Protein AF-A0A529I259-F1 (afdb_monomer_lite)

Foldseek 3Di:
DDDDDPQWDKDWDWDQDPVGIDIDIDIDGDDDWDWDDDPRD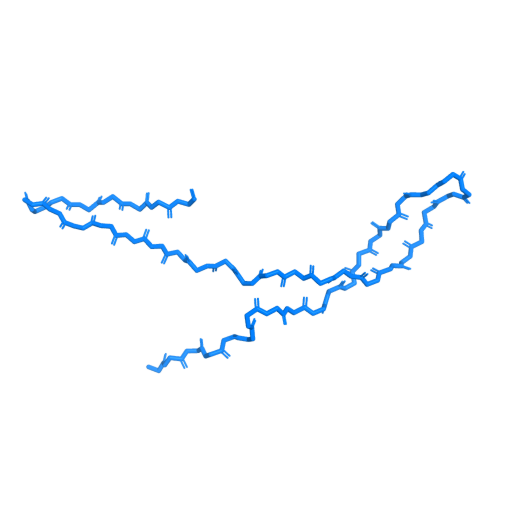IDIDD

Sequence (46 aa):
MVTSRPAITQISRLARRAGGTAAANRMVPEETPVAFSYAGTTHAVM

Secondary structure (DSSP, 8-state):
------SEEEEEEEEEETTEEEEEEEEEE----EEEEETTEEEEE-

Structure (mmCIF, N/CA/C/O backbone):
data_AF-A0A529I259-F1
#
_entry.id   AF-A0A529I259-F1
#
loop_
_atom_site.group_PDB
_atom_site.id
_atom_site.type_symbol
_atom_site.label_atom_id
_atom_site.label_alt_id
_atom_site.label_comp_id
_atom_site.label_asym_id
_atom_site.label_entity_id
_atom_site.label_seq_id
_atom_site.pdbx_PDB_ins_code
_atom_site.Cartn_x
_atom_site.Cartn_y
_atom_site.Cartn_z
_atom_site.occupancy
_atom_site.B_iso_or_equiv
_atom_site.auth_seq_id
_atom_site.auth_comp_id
_atom_site.auth_asym_id
_atom_site.auth_atom_id
_atom_site.pdbx_PDB_model_num
ATOM 1 N N . MET A 1 1 ? 20.708 1.044 -4.520 1.00 48.28 1 MET A N 1
ATOM 2 C CA . MET A 1 1 ? 20.245 0.463 -3.242 1.00 48.28 1 MET A CA 1
ATOM 3 C C . MET A 1 1 ? 18.777 0.110 -3.423 1.00 48.28 1 MET A C 1
ATOM 5 O O . MET A 1 1 ? 17.991 1.023 -3.621 1.00 48.28 1 MET A O 1
ATOM 9 N N . VAL A 1 2 ? 18.415 -1.175 -3.485 1.00 61.94 2 VAL A N 1
ATOM 10 C CA . VAL A 1 2 ? 17.003 -1.583 -3.597 1.00 61.94 2 VAL A CA 1
ATOM 11 C C . VAL A 1 2 ? 16.398 -1.539 -2.198 1.00 61.94 2 VAL A C 1
ATOM 13 O O . VAL A 1 2 ? 16.853 -2.250 -1.306 1.00 61.94 2 VAL A O 1
ATOM 16 N N . THR A 1 3 ? 15.407 -0.681 -1.983 1.00 70.50 3 THR A N 1
ATOM 17 C CA . THR A 1 3 ? 14.598 -0.705 -0.762 1.00 70.50 3 THR A CA 1
ATOM 18 C C . THR A 1 3 ? 13.593 -1.846 -0.879 1.00 70.50 3 THR A C 1
ATOM 20 O O . THR A 1 3 ? 12.614 -1.718 -1.606 1.00 70.50 3 THR A O 1
ATOM 23 N N . SER A 1 4 ? 13.832 -2.966 -0.196 1.00 80.88 4 SER A N 1
ATOM 24 C CA . SER A 1 4 ? 12.867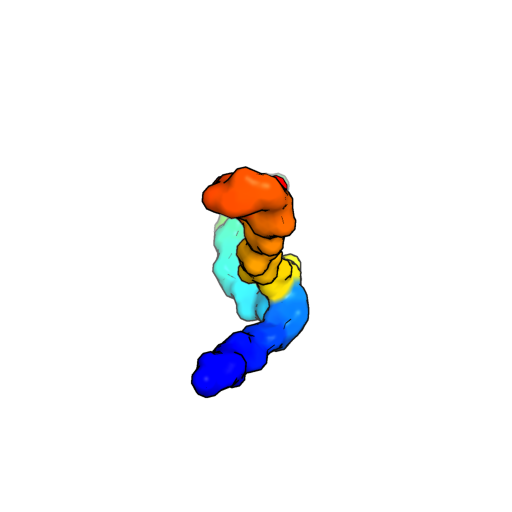 -4.069 -0.139 1.00 80.88 4 SER A CA 1
ATOM 25 C C . SER A 1 4 ? 11.787 -3.735 0.888 1.00 80.88 4 SER A C 1
ATOM 27 O O . SER A 1 4 ? 12.042 -3.817 2.092 1.00 80.88 4 SER A O 1
ATOM 29 N N . ARG A 1 5 ? 10.585 -3.355 0.441 1.00 81.75 5 ARG A N 1
ATOM 30 C CA . ARG A 1 5 ? 9.404 -3.351 1.314 1.00 81.75 5 ARG A CA 1
ATOM 31 C C . ARG A 1 5 ? 8.789 -4.755 1.356 1.00 81.75 5 ARG A C 1
ATOM 33 O O . ARG A 1 5 ? 8.907 -5.505 0.392 1.00 81.75 5 ARG A O 1
ATOM 40 N N . PRO A 1 6 ? 8.157 -5.152 2.472 1.00 91.31 6 PRO A N 1
ATOM 41 C CA . PRO A 1 6 ? 7.342 -6.358 2.498 1.00 91.31 6 PRO A CA 1
ATOM 42 C C . PRO A 1 6 ? 6.135 -6.208 1.564 1.00 91.31 6 PRO A C 1
ATOM 44 O O . PRO A 1 6 ? 5.433 -5.199 1.632 1.00 91.31 6 PRO A O 1
ATOM 47 N N . ALA A 1 7 ? 5.842 -7.249 0.779 1.00 91.62 7 ALA A N 1
ATOM 48 C CA . ALA A 1 7 ? 4.727 -7.264 -0.175 1.00 91.62 7 ALA A CA 1
ATOM 49 C C . ALA A 1 7 ? 3.357 -6.987 0.470 1.00 91.62 7 ALA A C 1
ATOM 51 O O . ALA A 1 7 ? 2.441 -6.514 -0.195 1.00 91.62 7 ALA A O 1
ATOM 52 N N . ILE A 1 8 ? 3.206 -7.280 1.766 1.00 96.12 8 ILE A N 1
ATOM 53 C CA . ILE A 1 8 ? 2.027 -6.935 2.558 1.00 96.12 8 ILE A CA 1
ATOM 54 C C . ILE A 1 8 ? 2.496 -6.3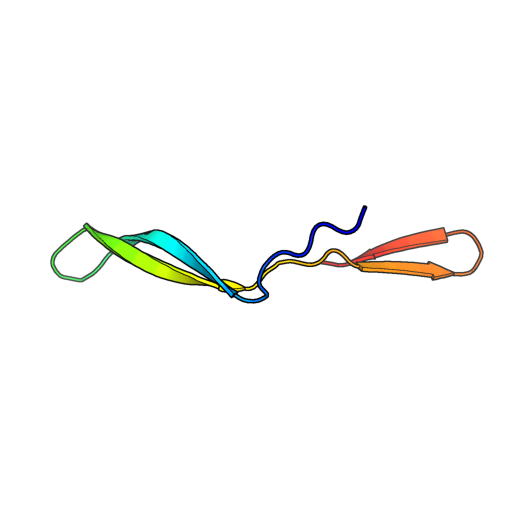56 3.891 1.00 96.12 8 ILE A C 1
ATOM 56 O O . ILE A 1 8 ? 3.275 -6.980 4.610 1.00 96.12 8 ILE A O 1
ATOM 60 N N . THR A 1 9 ? 1.986 -5.180 4.243 1.00 95.50 9 THR A N 1
ATOM 61 C CA . THR A 1 9 ? 2.267 -4.508 5.515 1.00 95.50 9 THR A CA 1
ATOM 62 C C . THR A 1 9 ? 0.982 -4.333 6.317 1.00 95.50 9 THR A C 1
ATOM 64 O O . THR A 1 9 ? -0.066 -3.986 5.772 1.00 95.50 9 THR A O 1
ATOM 67 N N . GLN A 1 10 ? 1.043 -4.563 7.627 1.00 96.62 10 GLN A N 1
ATOM 68 C CA . GLN A 1 10 ? -0.068 -4.256 8.523 1.00 96.62 10 GLN A CA 1
ATOM 69 C C . GLN A 1 10 ? -0.048 -2.770 8.892 1.00 96.62 10 GLN A C 1
ATOM 71 O O . GLN A 1 10 ? 0.953 -2.273 9.402 1.00 96.62 10 GLN A O 1
ATOM 76 N N . ILE A 1 11 ? -1.166 -2.075 8.686 1.00 95.25 11 ILE A N 1
ATOM 77 C CA . ILE A 1 11 ? -1.313 -0.649 9.003 1.00 95.25 11 ILE A CA 1
ATOM 78 C C . ILE A 1 11 ? -2.538 -0.452 9.898 1.00 95.25 11 ILE A C 1
ATOM 80 O O . ILE A 1 11 ? -3.588 -1.062 9.671 1.00 95.25 11 ILE A O 1
ATOM 84 N N . SER A 1 12 ? -2.425 0.412 10.907 1.00 97.12 12 SER A N 1
ATOM 85 C CA . SER A 1 12 ? -3.573 0.843 11.703 1.00 97.12 12 SER A CA 1
ATOM 86 C C . SER A 1 12 ? -4.465 1.788 10.889 1.00 97.12 12 SER A C 1
ATOM 88 O O . SER A 1 12 ? -4.003 2.672 10.167 1.00 97.12 12 SER A O 1
ATOM 90 N N . ARG A 1 13 ? -5.781 1.608 10.983 1.00 96.00 13 ARG A N 1
ATOM 91 C CA . ARG A 1 13 ? -6.776 2.518 10.408 1.00 96.00 13 ARG A CA 1
ATOM 92 C C . ARG A 1 13 ? -7.935 2.716 11.369 1.00 96.00 13 ARG A C 1
ATOM 94 O O . ARG A 1 13 ? -8.195 1.871 12.217 1.00 96.00 13 ARG A O 1
ATOM 101 N N . LEU A 1 14 ? -8.709 3.772 11.163 1.00 97.25 14 LEU A N 1
ATOM 102 C CA . LEU A 1 14 ? -10.047 3.859 11.739 1.00 97.25 14 LEU A CA 1
ATOM 103 C C . LEU A 1 14 ? -11.027 3.068 10.862 1.00 97.25 14 LEU A C 1
ATOM 105 O O . LEU A 1 14 ? -11.072 3.240 9.639 1.00 97.25 14 LEU A O 1
ATOM 109 N N . ALA A 1 15 ? -11.795 2.176 11.480 1.00 96.88 15 ALA A N 1
ATOM 110 C CA . ALA A 1 15 ? -12.830 1.383 10.834 1.00 96.88 15 ALA A CA 1
ATOM 111 C C . ALA A 1 15 ? -14.205 1.763 11.394 1.00 96.88 15 ALA A C 1
ATOM 113 O O . ALA A 1 15 ? -14.395 1.825 12.607 1.00 96.88 15 ALA A O 1
ATOM 114 N N . ARG A 1 16 ? -15.172 1.992 10.498 1.00 96.50 16 ARG A N 1
ATOM 115 C CA . ARG A 1 16 ? -16.574 2.249 10.847 1.00 96.50 16 ARG A CA 1
ATOM 116 C C . ARG A 1 16 ? -17.371 0.944 10.817 1.00 96.50 16 ARG A C 1
ATOM 118 O O . ARG A 1 16 ? -17.303 0.190 9.843 1.00 96.50 16 ARG A O 1
ATOM 125 N N . ARG A 1 17 ? -18.127 0.689 11.881 1.00 92.81 17 ARG A N 1
ATOM 126 C CA . ARG A 1 17 ? -19.046 -0.445 12.064 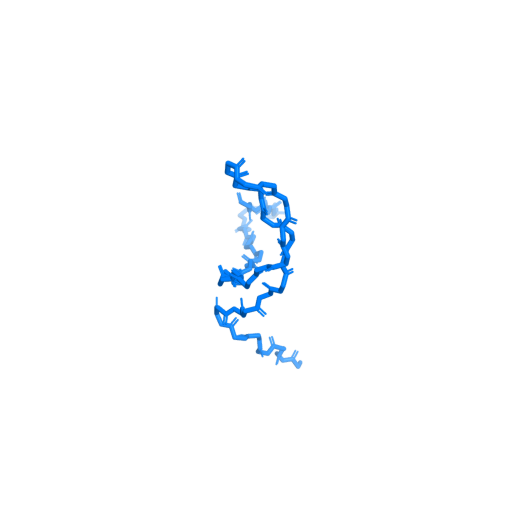1.00 92.81 17 ARG A CA 1
ATOM 127 C C . ARG A 1 17 ? -20.378 0.071 12.619 1.00 92.81 17 ARG A C 1
ATOM 129 O O . ARG A 1 17 ? -20.485 1.245 12.965 1.00 92.81 17 ARG A O 1
ATOM 136 N N . ALA A 1 18 ? -21.384 -0.799 12.716 1.00 95.56 18 ALA A N 1
ATOM 137 C CA . ALA A 1 18 ? -22.700 -0.428 13.248 1.00 95.56 18 ALA A CA 1
ATOM 138 C C . ALA A 1 18 ? -22.619 0.187 14.662 1.00 95.56 18 ALA A C 1
ATOM 140 O O . ALA A 1 18 ? -23.311 1.155 14.944 1.00 95.56 18 ALA A O 1
ATOM 141 N N . GLY A 1 19 ? -21.717 -0.317 15.513 1.00 94.81 19 GLY A N 1
ATOM 142 C CA . GLY A 1 19 ? -21.485 0.197 16.869 1.00 94.81 19 GLY A CA 1
ATOM 143 C C . GLY A 1 19 ? -20.570 1.426 16.979 1.00 94.81 19 GLY A C 1
ATOM 144 O O . GLY A 1 19 ? -20.224 1.800 18.092 1.00 94.81 19 GLY A O 1
ATOM 145 N N . GLY A 1 20 ? -20.143 2.039 15.866 1.00 96.38 20 GLY A N 1
ATOM 146 C CA . GLY A 1 20 ? -19.300 3.243 15.872 1.00 96.38 20 GLY A CA 1
ATOM 147 C C . GLY A 1 20 ? -17.971 3.093 15.125 1.00 96.38 20 GLY A C 1
ATOM 148 O O . GLY A 1 20 ? -17.821 2.251 14.236 1.00 96.38 20 GLY A O 1
ATOM 149 N N . THR A 1 21 ? -17.006 3.954 15.450 1.00 97.50 21 THR A N 1
ATOM 150 C CA . THR A 1 21 ? -15.665 3.973 14.844 1.00 97.50 21 THR A CA 1
ATOM 151 C C . THR A 1 21 ? -14.605 3.561 15.852 1.00 97.50 21 THR A C 1
ATOM 153 O O . THR A 1 21 ? -14.555 4.119 16.944 1.00 97.50 21 THR A O 1
ATOM 156 N N . ALA A 1 22 ? -13.725 2.640 15.470 1.00 96.81 22 ALA A N 1
ATOM 157 C CA . ALA A 1 22 ? -12.618 2.189 16.310 1.00 96.81 22 ALA A CA 1
ATOM 158 C C . ALA A 1 22 ? -11.337 2.009 15.488 1.00 96.81 22 ALA A C 1
ATOM 160 O O . ALA A 1 22 ? -11.392 1.842 14.265 1.00 96.81 22 ALA A O 1
ATOM 161 N N . ALA A 1 23 ? -10.184 2.030 16.158 1.00 97.12 23 ALA A N 1
ATOM 162 C CA . ALA A 1 23 ? -8.924 1.629 15.547 1.00 97.12 23 ALA A CA 1
ATOM 163 C C . ALA A 1 23 ? -8.949 0.125 15.234 1.00 97.12 23 ALA A C 1
ATOM 165 O O . ALA A 1 23 ? -9.389 -0.687 16.046 1.00 97.12 23 ALA A O 1
ATOM 166 N N . ALA A 1 24 ? -8.483 -0.242 14.047 1.00 97.00 24 ALA A N 1
ATOM 167 C CA . ALA A 1 24 ? -8.356 -1.618 13.598 1.00 97.00 24 ALA A CA 1
ATOM 168 C C . ALA A 1 24 ? -7.168 -1.743 12.643 1.00 97.00 24 ALA A C 1
ATOM 170 O O . ALA A 1 24 ? -6.841 -0.810 11.909 1.00 97.00 24 ALA A O 1
ATOM 171 N N . ASN A 1 25 ? -6.548 -2.915 12.609 1.00 97.38 25 ASN A N 1
ATOM 172 C CA . ASN A 1 25 ? -5.455 -3.189 11.685 1.00 97.38 25 ASN A CA 1
ATOM 173 C C . ASN A 1 25 ? -5.993 -3.676 10.334 1.00 97.38 25 ASN A C 1
ATOM 175 O O . ASN A 1 25 ? -6.986 -4.404 10.270 1.00 97.38 25 ASN A O 1
ATOM 179 N N . ARG A 1 26 ? -5.330 -3.278 9.246 1.00 95.75 26 ARG A N 1
ATOM 180 C CA . ARG A 1 26 ? -5.591 -3.753 7.883 1.00 95.75 26 ARG A CA 1
ATOM 181 C C . ARG A 1 26 ? -4.281 -4.188 7.237 1.00 95.75 26 ARG A C 1
ATOM 183 O O . ARG A 1 26 ? -3.296 -3.461 7.299 1.00 95.75 26 ARG A O 1
ATOM 190 N N . MET A 1 27 ? -4.306 -5.334 6.565 1.00 97.12 27 MET A N 1
ATOM 191 C CA . MET A 1 27 ? -3.235 -5.749 5.662 1.00 97.12 27 MET A CA 1
ATOM 192 C C . MET A 1 27 ? -3.322 -4.942 4.362 1.00 97.12 27 MET A C 1
ATOM 194 O O . MET A 1 27 ? -4.379 -4.908 3.723 1.00 97.12 27 MET A O 1
ATOM 198 N N . VAL A 1 28 ? -2.239 -4.260 4.000 1.00 95.38 28 VAL A N 1
ATOM 199 C CA . VAL A 1 28 ? -2.137 -3.399 2.818 1.00 95.38 28 VAL A CA 1
ATOM 200 C C . VAL A 1 28 ? -1.002 -3.921 1.934 1.00 95.38 28 VAL A C 1
ATOM 202 O O . VAL A 1 28 ? 0.131 -3.993 2.415 1.00 95.38 28 VAL A O 1
ATOM 205 N N . PRO A 1 29 ? -1.290 -4.319 0.682 1.00 94.69 29 PRO A N 1
ATOM 206 C CA . PRO A 1 29 ? -0.253 -4.674 -0.278 1.00 94.69 29 PRO A CA 1
ATOM 207 C C . PRO A 1 29 ? 0.660 -3.488 -0.601 1.00 94.69 29 PRO A C 1
ATOM 209 O O . PRO A 1 29 ? 0.232 -2.335 -0.531 1.00 94.69 29 PRO A O 1
ATOM 212 N N . GLU A 1 30 ? 1.902 -3.771 -0.970 1.00 92.69 30 GLU A N 1
ATOM 213 C CA . GLU A 1 30 ? 2.784 -2.772 -1.568 1.00 92.69 30 GLU A CA 1
ATOM 214 C C . GLU A 1 30 ? 2.244 -2.316 -2.934 1.00 92.69 30 GLU A C 1
ATOM 216 O O . GLU A 1 30 ? 1.736 -3.120 -3.714 1.00 92.69 30 GLU A O 1
ATOM 221 N N . GLU A 1 31 ? 2.384 -1.024 -3.230 1.00 90.38 31 G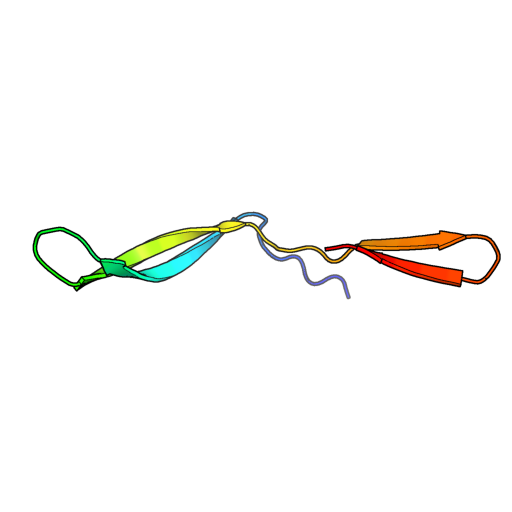LU A N 1
ATOM 222 C CA . GLU A 1 31 ? 2.187 -0.476 -4.568 1.00 90.38 31 GLU A CA 1
ATOM 223 C C . GLU A 1 31 ? 3.553 -0.295 -5.239 1.00 90.38 31 GLU A C 1
ATOM 225 O O . GLU A 1 31 ? 4.388 0.481 -4.763 1.00 90.38 31 GLU A O 1
ATOM 230 N N . THR A 1 32 ? 3.790 -1.031 -6.325 1.00 89.00 32 THR A N 1
ATOM 231 C CA . THR A 1 32 ? 5.034 -0.960 -7.097 1.00 89.00 32 THR A CA 1
ATOM 232 C C . THR A 1 32 ? 4.763 -0.238 -8.418 1.00 89.00 32 THR A C 1
ATOM 234 O O . THR A 1 32 ? 4.069 -0.797 -9.267 1.00 89.00 32 THR A O 1
ATOM 237 N N . PRO A 1 33 ? 5.297 0.979 -8.631 1.00 90.19 33 PRO A N 1
ATOM 238 C CA . PRO A 1 33 ? 5.085 1.702 -9.878 1.00 90.19 33 PRO A CA 1
ATOM 239 C C . PRO A 1 33 ? 5.819 1.010 -11.031 1.00 90.19 33 PRO A C 1
ATOM 241 O O . PRO A 1 33 ? 6.993 0.649 -10.906 1.00 90.19 33 PRO A O 1
ATOM 244 N N . VAL A 1 34 ? 5.138 0.863 -12.168 1.00 91.88 34 VAL A N 1
ATOM 245 C CA . VAL A 1 34 ? 5.699 0.272 -13.389 1.00 91.88 34 VAL A CA 1
ATOM 246 C C . VAL A 1 34 ? 5.612 1.280 -14.529 1.00 91.88 34 VAL A C 1
ATOM 248 O O . VAL A 1 34 ? 4.642 2.026 -14.657 1.00 91.88 34 VAL A O 1
ATOM 251 N N . ALA A 1 35 ? 6.635 1.300 -15.379 1.00 96.19 35 ALA A N 1
ATOM 252 C CA . ALA A 1 35 ? 6.632 2.085 -16.601 1.00 96.19 35 ALA A CA 1
ATOM 253 C C . ALA A 1 35 ? 7.091 1.236 -17.786 1.00 96.19 35 ALA A C 1
ATOM 255 O O . ALA A 1 35 ? 8.030 0.446 -17.670 1.00 96.19 35 ALA A O 1
ATOM 256 N N . PHE A 1 36 ? 6.437 1.433 -18.928 1.00 96.44 36 PHE A N 1
ATOM 257 C CA . PHE A 1 36 ? 6.827 0.831 -20.197 1.00 96.44 36 PHE A CA 1
ATOM 258 C C . PHE A 1 36 ? 7.441 1.886 -21.104 1.00 96.44 36 PHE A C 1
ATOM 260 O O . PHE A 1 36 ? 6.920 2.996 -21.219 1.00 96.44 36 PHE A O 1
ATOM 267 N N . SER A 1 37 ? 8.527 1.515 -21.776 1.00 96.69 37 SER A N 1
ATOM 268 C CA . SER A 1 37 ? 9.198 2.374 -22.745 1.00 96.69 37 SER A CA 1
ATOM 269 C C . SER A 1 37 ? 9.173 1.736 -24.126 1.00 96.69 37 SER A C 1
ATOM 271 O O . SER A 1 37 ? 9.539 0.571 -24.287 1.00 96.69 37 SER A O 1
ATOM 273 N N . TYR A 1 38 ? 8.757 2.509 -25.126 1.00 96.38 38 TYR A N 1
ATOM 274 C CA . TYR A 1 38 ? 8.725 2.078 -26.519 1.00 96.38 38 TYR A CA 1
ATOM 275 C C . TYR A 1 38 ? 8.924 3.265 -27.466 1.00 96.38 38 TYR A C 1
ATOM 277 O O . TYR A 1 38 ? 8.402 4.356 -27.231 1.00 96.38 38 TYR A O 1
ATOM 285 N N . ALA A 1 39 ? 9.709 3.047 -28.528 1.00 96.81 39 ALA A N 1
ATOM 286 C CA . ALA A 1 39 ? 10.014 4.033 -29.571 1.00 96.81 39 ALA A CA 1
ATOM 287 C C . ALA A 1 39 ? 10.446 5.419 -29.034 1.00 96.81 39 ALA A C 1
ATOM 289 O O . ALA A 1 39 ? 10.084 6.454 -29.583 1.00 96.81 39 ALA A O 1
ATOM 290 N N . GLY A 1 40 ? 11.214 5.440 -27.938 1.00 96.94 40 GLY A N 1
ATOM 291 C CA . GLY A 1 40 ? 11.715 6.675 -27.320 1.00 96.94 40 GLY A CA 1
ATOM 292 C C . GLY A 1 40 ? 10.717 7.406 -26.413 1.00 96.94 40 GLY A C 1
ATOM 293 O O . GLY A 1 40 ? 11.033 8.483 -25.917 1.00 96.94 40 GLY A O 1
ATOM 294 N N . THR A 1 41 ? 9.542 6.827 -26.160 1.00 97.00 41 THR A N 1
ATOM 295 C CA . THR A 1 41 ? 8.540 7.356 -25.220 1.00 97.00 41 THR A CA 1
ATOM 296 C C . THR A 1 41 ? 8.384 6.440 -24.009 1.00 97.00 41 THR A C 1
ATOM 298 O O . THR A 1 41 ? 8.660 5.243 -24.100 1.00 97.00 41 THR A O 1
ATOM 301 N N . THR A 1 42 ? 7.936 6.996 -22.880 1.00 97.12 42 THR A N 1
ATOM 302 C CA . THR A 1 42 ? 7.691 6.253 -21.636 1.00 97.12 42 THR A CA 1
ATOM 303 C C . THR A 1 42 ? 6.293 6.544 -21.118 1.00 97.12 42 THR A C 1
ATOM 305 O O . THR A 1 42 ? 5.887 7.704 -21.038 1.00 97.12 42 THR A O 1
ATOM 308 N N . HIS A 1 43 ? 5.582 5.491 -20.726 1.00 96.19 43 HIS A N 1
ATOM 309 C CA . HIS A 1 43 ? 4.265 5.575 -20.115 1.00 96.19 43 HIS A CA 1
ATOM 310 C C . HIS A 1 43 ? 4.274 4.890 -18.745 1.00 96.19 43 HIS A C 1
ATOM 312 O O . HIS A 1 43 ? 4.586 3.702 -18.647 1.00 96.19 43 HIS A O 1
ATOM 318 N N . ALA A 1 44 ? 3.963 5.648 -17.693 1.00 94.62 44 ALA A N 1
ATOM 319 C CA . ALA A 1 44 ? 3.785 5.121 -16.343 1.00 94.62 44 ALA A CA 1
ATOM 320 C C . ALA A 1 44 ? 2.356 4.588 -16.179 1.00 94.62 44 ALA A C 1
ATOM 322 O O . ALA A 1 44 ? 1.410 5.242 -16.619 1.00 94.62 44 ALA A O 1
ATOM 323 N N . VAL A 1 45 ? 2.209 3.419 -15.554 1.00 87.50 45 VAL A N 1
ATOM 324 C CA . VAL A 1 45 ? 0.920 2.750 -15.327 1.00 87.50 45 VAL A CA 1
ATOM 325 C C . VAL A 1 45 ? 0.746 2.500 -13.829 1.00 87.50 45 VAL A C 1
ATOM 327 O O . VAL A 1 45 ? 1.695 2.086 -13.158 1.00 87.50 45 VAL A O 1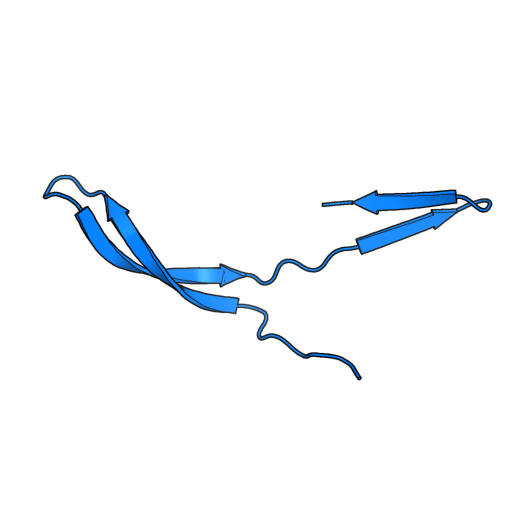
ATOM 330 N N . MET A 1 46 ? -0.462 2.772 -13.328 1.00 85.75 46 MET A N 1
ATOM 331 C CA . MET A 1 46 ? -0.912 2.535 -11.953 1.00 85.75 46 MET A CA 1
ATOM 332 C C . MET A 1 46 ? -2.147 1.636 -11.972 1.00 85.75 46 MET A C 1
ATOM 334 O O . MET A 1 46 ? -2.976 1.820 -12.894 1.00 85.75 46 MET A O 1
#

pLDDT: mean 92.03, std 9.54, range [48.28, 97.5]

Radius of gyration: 17.66 Å; chains: 1; bounding box: 43×15×46 Å